Protein AF-A0A5N8WE97-F1 (afdb_monomer_lite)

Structure (mmCIF, N/CA/C/O backbone):
data_AF-A0A5N8WE97-F1
#
_entry.id   AF-A0A5N8WE97-F1
#
loop_
_atom_site.group_PDB
_atom_site.id
_atom_site.type_symbol
_atom_site.label_atom_id
_atom_site.label_alt_id
_atom_site.label_comp_id
_atom_site.label_asym_id
_atom_site.label_entity_id
_atom_site.label_seq_id
_atom_site.pdbx_PDB_ins_code
_atom_site.Cartn_x
_atom_site.Cartn_y
_atom_site.Cartn_z
_atom_site.occupancy
_atom_site.B_iso_or_equiv
_atom_site.auth_seq_id
_atom_site.auth_comp_id
_atom_site.auth_asym_id
_atom_site.auth_atom_id
_atom_site.pdbx_PDB_model_num
ATOM 1 N N . MET A 1 1 ? 16.273 43.487 -12.192 1.00 43.28 1 MET A N 1
ATOM 2 C CA . MET A 1 1 ? 15.282 43.016 -11.204 1.00 43.28 1 MET A CA 1
ATOM 3 C C . MET A 1 1 ? 14.900 41.610 -11.638 1.00 43.28 1 MET A C 1
ATOM 5 O O . MET A 1 1 ? 14.314 41.492 -12.699 1.00 43.28 1 MET A O 1
ATOM 9 N N . LYS A 1 2 ? 15.391 40.561 -10.962 1.00 50.62 2 LYS A N 1
ATOM 10 C CA . LYS A 1 2 ? 15.022 39.171 -11.277 1.00 50.62 2 LYS A CA 1
ATO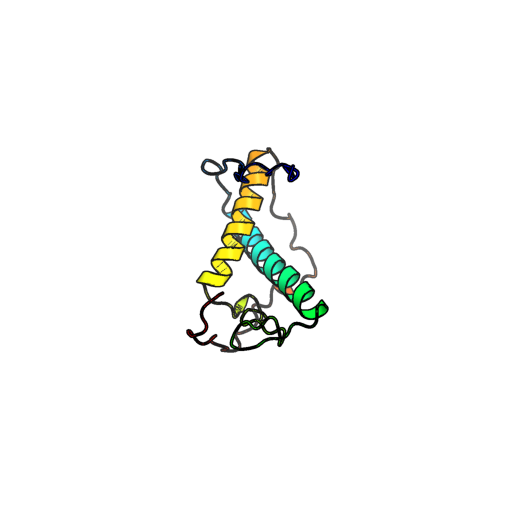M 11 C C . LYS A 1 2 ? 13.914 38.759 -10.321 1.00 50.62 2 LYS A C 1
ATOM 13 O O . LYS A 1 2 ? 14.062 38.911 -9.109 1.00 50.62 2 LYS A O 1
ATOM 18 N N . ASP A 1 3 ? 12.825 38.304 -10.911 1.00 49.41 3 ASP A N 1
ATOM 19 C CA . ASP A 1 3 ? 11.584 37.937 -10.259 1.00 49.41 3 ASP A CA 1
ATOM 20 C C . ASP A 1 3 ? 11.818 36.885 -9.171 1.00 49.41 3 ASP A C 1
ATOM 22 O O . ASP A 1 3 ? 12.366 35.807 -9.409 1.00 49.41 3 ASP A O 1
ATOM 26 N N . ARG A 1 4 ? 11.401 37.214 -7.944 1.00 56.97 4 ARG A N 1
ATOM 27 C CA . ARG A 1 4 ? 11.220 36.251 -6.856 1.00 56.97 4 ARG A CA 1
ATOM 28 C C . ARG A 1 4 ? 9.998 35.397 -7.196 1.00 56.97 4 ARG A C 1
ATOM 30 O O . ARG A 1 4 ? 8.904 35.663 -6.707 1.00 56.97 4 ARG A O 1
ATOM 37 N N . ALA A 1 5 ? 10.174 34.383 -8.039 1.00 58.28 5 ALA A N 1
ATOM 38 C CA . ALA A 1 5 ? 9.235 33.270 -8.075 1.00 58.28 5 ALA A CA 1
ATOM 39 C C . ALA A 1 5 ? 9.244 32.625 -6.679 1.00 58.28 5 ALA A C 1
ATOM 41 O O . ALA A 1 5 ? 10.291 32.195 -6.191 1.00 58.28 5 ALA A O 1
ATOM 42 N N . GLY A 1 6 ? 8.099 32.684 -5.998 1.00 62.56 6 GLY A N 1
ATOM 43 C CA . GLY A 1 6 ? 7.940 32.268 -4.611 1.00 62.56 6 GLY A CA 1
ATOM 44 C C . GLY A 1 6 ? 8.379 30.823 -4.401 1.00 62.56 6 GLY A C 1
ATOM 45 O O . GLY A 1 6 ? 7.823 29.901 -4.994 1.00 62.56 6 GLY A O 1
ATOM 46 N N . GLN A 1 7 ? 9.384 30.636 -3.549 1.00 70.88 7 GLN A N 1
ATOM 47 C CA . GLN A 1 7 ? 9.776 29.322 -3.058 1.00 70.88 7 GLN A CA 1
ATOM 48 C C . GLN A 1 7 ? 8.624 28.779 -2.213 1.0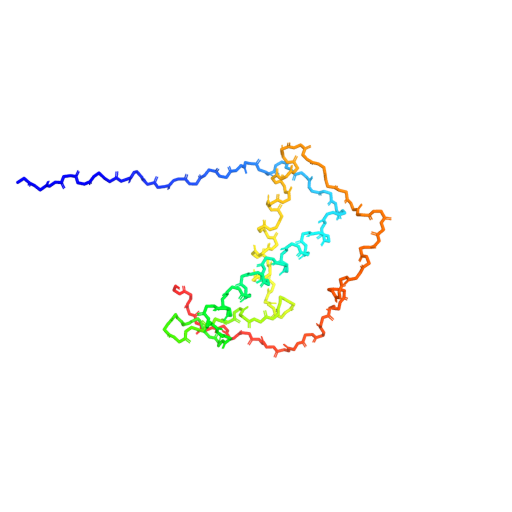0 70.88 7 GLN A C 1
ATOM 50 O O . GLN A 1 7 ? 8.265 29.372 -1.194 1.00 70.88 7 GLN A O 1
ATOM 55 N N . GLN A 1 8 ? 8.018 27.680 -2.664 1.00 76.19 8 GLN A N 1
ATOM 56 C CA . GLN A 1 8 ? 7.096 26.913 -1.834 1.00 76.19 8 GLN A CA 1
ATOM 57 C C . GLN A 1 8 ? 7.853 26.468 -0.572 1.00 76.19 8 GLN A C 1
ATOM 59 O O . GLN A 1 8 ? 9.014 26.060 -0.688 1.00 76.19 8 GLN A O 1
ATOM 64 N N . PRO A 1 9 ? 7.252 26.573 0.625 1.00 84.69 9 PRO A N 1
ATOM 65 C CA . PRO A 1 9 ? 7.896 26.085 1.835 1.00 84.69 9 PRO A CA 1
ATOM 66 C C . PRO A 1 9 ? 8.184 24.577 1.709 1.00 84.69 9 PRO A C 1
ATOM 68 O O . PRO A 1 9 ? 7.439 23.877 1.016 1.00 84.69 9 PRO A O 1
ATOM 71 N N . PRO A 1 10 ? 9.236 24.060 2.373 1.00 90.94 10 PRO A N 1
ATOM 72 C CA . PRO A 1 10 ? 9.533 22.634 2.376 1.00 90.94 10 PRO A CA 1
ATOM 73 C C . PRO A 1 10 ? 8.315 21.819 2.814 1.00 90.94 10 PRO A C 1
ATOM 75 O O . PRO A 1 10 ? 7.680 22.118 3.830 1.00 90.94 10 PRO A O 1
ATOM 78 N N . TRP A 1 11 ? 7.984 20.785 2.045 1.00 93.38 11 TRP A N 1
ATOM 79 C CA . TRP A 1 11 ? 6.913 19.868 2.410 1.00 93.38 11 TRP A CA 1
ATOM 80 C C . TRP A 1 11 ? 7.264 19.146 3.715 1.00 93.38 11 TRP A C 1
ATOM 82 O O . TRP A 1 11 ? 8.386 18.679 3.896 1.00 93.38 11 TRP A O 1
ATOM 92 N N . THR A 1 12 ? 6.301 19.074 4.634 1.00 95.50 12 THR A N 1
ATOM 93 C CA . THR A 1 12 ? 6.443 18.380 5.918 1.00 95.50 12 THR A CA 1
ATOM 94 C C . THR A 1 12 ? 5.311 17.358 6.032 1.00 95.50 12 THR A C 1
ATOM 96 O O . THR A 1 12 ? 4.155 17.785 6.148 1.00 95.50 12 THR A O 1
ATOM 99 N N . PRO A 1 13 ? 5.592 16.042 5.978 1.00 94.25 13 PRO A N 1
ATOM 100 C CA . PRO A 1 13 ? 4.563 15.021 6.134 1.00 94.25 13 PRO A CA 1
ATOM 101 C C . PRO A 1 13 ? 3.914 15.113 7.515 1.00 94.25 13 PRO A C 1
ATOM 103 O O . PRO A 1 13 ? 4.572 15.406 8.512 1.00 94.25 13 PRO A O 1
ATOM 106 N N . ARG A 1 14 ? 2.606 14.861 7.566 1.00 95.19 14 ARG A N 1
ATOM 107 C CA . ARG A 1 14 ? 1.816 14.810 8.803 1.00 95.19 14 ARG A CA 1
ATOM 108 C C . ARG A 1 14 ? 0.890 13.591 8.761 1.00 95.19 14 ARG A C 1
ATOM 110 O O . ARG A 1 14 ? -0.304 13.768 8.514 1.00 95.19 14 ARG A O 1
ATOM 117 N N . PRO A 1 15 ? 1.431 12.367 8.893 1.00 95.31 15 PRO A N 1
ATOM 118 C CA . PRO A 1 15 ? 0.596 11.179 8.997 1.00 95.31 15 PRO A CA 1
ATOM 119 C C . PRO A 1 15 ? -0.276 11.261 10.255 1.00 95.31 15 PRO A C 1
ATOM 121 O O . PRO A 1 15 ? 0.069 11.940 11.225 1.00 95.31 15 PRO A O 1
ATOM 124 N N . VAL A 1 16 ? -1.426 10.594 10.220 1.00 96.31 16 VAL A N 1
ATOM 125 C CA . VAL A 1 16 ? -2.252 10.411 11.416 1.00 96.31 16 VAL A CA 1
ATOM 126 C C . VAL A 1 16 ? -1.530 9.439 12.341 1.00 96.31 16 VAL A C 1
ATOM 128 O O . VAL A 1 16 ? -1.033 8.419 11.877 1.00 96.31 16 VAL A O 1
ATOM 131 N N . ASP A 1 17 ? -1.487 9.762 13.631 1.00 96.31 17 ASP A N 1
ATOM 132 C CA . ASP A 1 17 ? -0.937 8.871 14.647 1.00 96.31 17 ASP A CA 1
ATOM 133 C C . ASP A 1 17 ? -1.875 7.675 14.879 1.00 96.31 17 ASP A C 1
ATOM 135 O O . ASP A 1 17 ? -3.056 7.831 15.228 1.00 96.31 17 ASP A O 1
ATOM 139 N N . THR A 1 18 ? -1.320 6.497 14.629 1.00 97.12 18 THR A N 1
ATOM 140 C CA . THR A 1 18 ? -1.941 5.175 14.687 1.00 97.12 18 THR A CA 1
ATOM 141 C C . THR A 1 18 ? -1.177 4.231 15.624 1.00 97.12 18 THR A C 1
ATOM 143 O O . THR A 1 18 ? -1.504 3.044 15.676 1.00 97.12 18 THR A O 1
ATOM 146 N N . GLU A 1 19 ? -0.172 4.712 16.372 1.00 95.38 19 GLU A N 1
ATOM 147 C CA . GLU A 1 19 ? 0.689 3.867 17.217 1.00 95.38 19 GLU A CA 1
ATOM 148 C C . GLU A 1 19 ? -0.100 3.124 18.308 1.00 95.38 19 GLU A C 1
ATOM 150 O O . GLU A 1 19 ? 0.208 1.976 18.635 1.00 95.38 19 GLU A O 1
ATOM 155 N N . ASP A 1 20 ? -1.151 3.751 18.843 1.00 96.25 20 ASP A N 1
ATOM 156 C CA . ASP A 1 20 ? -2.008 3.197 19.895 1.00 96.25 20 ASP A CA 1
ATOM 157 C C . ASP A 1 20 ? -3.143 2.300 19.366 1.00 96.25 20 ASP A C 1
ATOM 159 O O . ASP A 1 20 ? -3.858 1.659 20.149 1.00 96.25 20 ASP A O 1
ATOM 163 N N . VAL A 1 21 ? -3.307 2.215 18.043 1.00 97.38 21 VAL A N 1
ATOM 164 C CA . VAL A 1 21 ? -4.376 1.444 17.410 1.00 97.38 21 VAL A CA 1
ATOM 165 C C . VAL A 1 21 ? -4.034 -0.040 17.411 1.00 97.38 21 VAL A C 1
ATOM 167 O O . VAL A 1 21 ? -3.108 -0.504 16.744 1.00 97.38 21 VAL A O 1
ATOM 170 N N . LYS A 1 22 ? -4.854 -0.818 18.120 1.00 95.69 22 LYS A N 1
ATOM 171 C CA . LYS A 1 22 ? -4.757 -2.279 18.147 1.00 95.69 22 LYS A CA 1
ATOM 172 C C . LYS A 1 22 ? -5.583 -2.887 17.023 1.00 95.69 22 LYS A C 1
ATOM 174 O O . LYS A 1 22 ? -6.802 -2.725 16.993 1.00 95.69 22 LYS A O 1
ATOM 179 N N . VAL A 1 23 ? -4.918 -3.621 16.137 1.00 95.56 23 VAL A N 1
ATOM 180 C CA . VAL A 1 23 ? -5.572 -4.384 15.072 1.00 95.56 23 VAL A CA 1
ATOM 181 C C . VAL A 1 23 ? -5.970 -5.763 15.617 1.00 95.56 23 VAL A C 1
ATOM 183 O O . VAL A 1 23 ? -5.117 -6.452 16.176 1.00 95.56 23 VAL A O 1
ATOM 186 N N . PRO A 1 24 ? -7.246 -6.174 15.505 1.00 94.62 24 PRO A N 1
ATOM 187 C CA . PRO A 1 24 ? -7.667 -7.534 15.832 1.00 94.62 24 PRO A CA 1
ATOM 188 C C . PRO A 1 24 ? -6.965 -8.580 14.956 1.00 94.62 24 PRO A C 1
ATOM 190 O O . PRO A 1 24 ? -6.818 -8.368 13.755 1.00 94.62 24 PRO A O 1
ATOM 193 N N . GLU A 1 25 ? -6.609 -9.734 15.528 1.00 92.44 25 GLU A N 1
ATOM 194 C CA . GLU A 1 25 ? -5.933 -10.827 14.799 1.00 92.44 25 GLU A CA 1
ATOM 195 C C . GLU A 1 25 ? -6.743 -11.332 13.595 1.00 92.44 25 GLU A C 1
ATOM 197 O O . GLU A 1 25 ? -6.173 -11.694 12.569 1.00 92.44 25 GLU A O 1
ATOM 202 N N . SER A 1 26 ? -8.075 -11.274 13.682 1.00 90.62 26 SER A N 1
ATOM 203 C CA . SER A 1 26 ? -8.995 -11.602 12.585 1.00 90.62 26 SER A CA 1
ATOM 204 C C . SER A 1 26 ? -8.803 -10.733 11.333 1.00 90.62 26 SER A C 1
ATOM 206 O O . SER A 1 26 ? -9.215 -11.098 10.237 1.00 90.62 26 SER A O 1
ATOM 208 N N . LEU A 1 27 ? -8.158 -9.569 11.4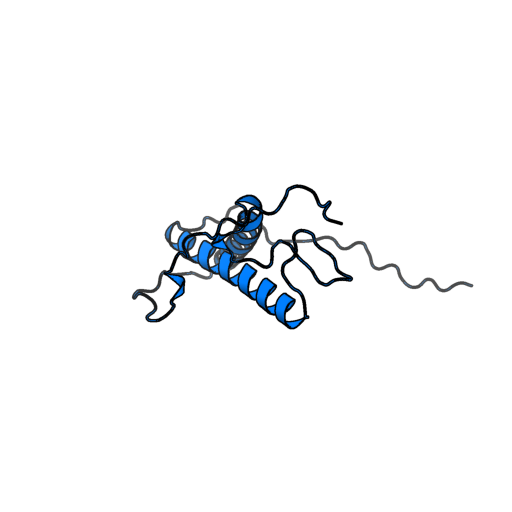50 1.00 94.25 27 LEU A N 1
ATOM 209 C CA . LEU A 1 27 ? -7.882 -8.702 10.304 1.00 94.25 27 LEU A CA 1
ATOM 210 C C . LEU A 1 27 ? -6.515 -8.961 9.661 1.00 94.25 27 LEU A C 1
ATOM 212 O O . LEU A 1 27 ? -6.226 -8.362 8.629 1.00 94.25 27 LEU A O 1
ATOM 216 N N . TYR A 1 28 ? -5.677 -9.848 10.203 1.00 93.25 28 TYR A N 1
ATOM 217 C CA . TYR A 1 28 ? -4.365 -10.127 9.607 1.00 93.25 28 TYR A CA 1
ATOM 218 C C . TYR A 1 28 ? -4.474 -10.797 8.237 1.00 93.25 28 TYR A C 1
ATOM 220 O O . TYR A 1 28 ? -3.747 -10.424 7.322 1.00 93.25 28 TYR A O 1
ATOM 228 N N . ALA A 1 29 ? -5.450 -11.688 8.045 1.00 92.19 29 ALA A N 1
ATOM 229 C CA . ALA A 1 29 ? -5.728 -12.250 6.724 1.00 92.19 29 ALA A CA 1
ATOM 230 C C . ALA A 1 29 ? -6.127 -11.161 5.710 1.00 92.19 29 ALA A C 1
ATOM 232 O O . ALA A 1 29 ? -5.691 -11.187 4.563 1.00 92.19 29 ALA A O 1
ATOM 233 N N . LEU A 1 30 ? -6.909 -10.162 6.141 1.00 94.06 30 LEU A N 1
ATOM 234 C CA . LEU A 1 30 ? -7.262 -9.018 5.299 1.00 94.06 30 LEU A CA 1
ATOM 235 C C . LEU A 1 30 ? -6.032 -8.166 4.951 1.00 94.06 30 LEU A C 1
ATOM 237 O O . LEU A 1 30 ? -5.946 -7.671 3.833 1.00 94.06 30 LEU A O 1
ATOM 241 N N . ILE A 1 31 ? -5.092 -7.990 5.881 1.00 96.38 31 ILE A N 1
ATOM 242 C CA . ILE A 1 31 ? -3.858 -7.230 5.633 1.00 96.38 31 ILE A CA 1
ATOM 243 C C . ILE A 1 31 ? -3.012 -7.892 4.545 1.00 96.38 31 ILE A C 1
ATOM 245 O O . ILE A 1 31 ? -2.567 -7.184 3.646 1.00 96.38 31 ILE A O 1
ATOM 249 N N . GLU A 1 32 ? -2.850 -9.217 4.567 1.00 95.81 32 GLU A N 1
ATOM 250 C CA . GLU A 1 32 ? -2.127 -9.930 3.500 1.00 95.81 32 GLU A CA 1
ATOM 251 C C . GLU A 1 32 ? -2.817 -9.753 2.141 1.00 95.81 32 GLU A C 1
ATOM 253 O O . GLU A 1 32 ? -2.167 -9.400 1.161 1.00 95.81 32 GLU A O 1
ATOM 258 N N . VAL A 1 33 ? -4.147 -9.892 2.091 1.00 95.69 33 VAL A N 1
ATOM 259 C CA . VAL A 1 33 ? -4.922 -9.668 0.857 1.00 95.69 33 VAL A CA 1
ATOM 260 C C . VAL A 1 33 ? -4.764 -8.232 0.349 1.00 95.69 33 VAL A C 1
ATOM 262 O O . VAL A 1 33 ? -4.650 -8.001 -0.854 1.00 95.69 33 VAL A O 1
ATOM 265 N N . LEU A 1 34 ? -4.753 -7.244 1.248 1.00 97.00 34 LEU A N 1
ATOM 266 C CA . LEU A 1 34 ? -4.536 -5.844 0.884 1.00 97.00 34 LEU A CA 1
ATOM 267 C C . LEU A 1 34 ? -3.120 -5.603 0.352 1.00 97.00 34 LEU A C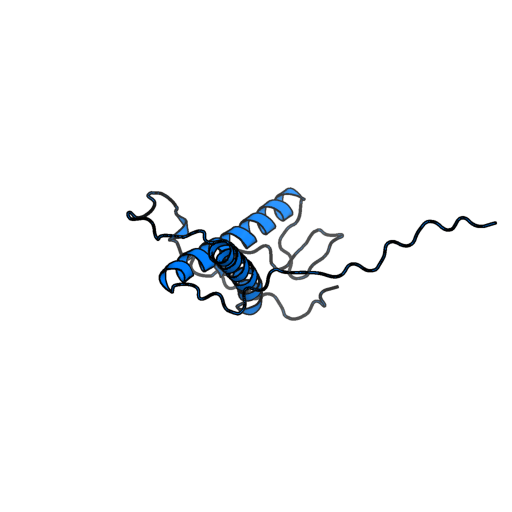 1
ATOM 269 O O . LEU A 1 34 ? -2.979 -4.840 -0.602 1.00 97.00 34 LEU A O 1
ATOM 273 N N . ALA A 1 35 ? -2.108 -6.239 0.944 1.00 97.75 35 ALA A N 1
ATOM 274 C CA . ALA A 1 35 ? -0.717 -6.136 0.520 1.00 97.75 35 ALA A CA 1
ATOM 275 C C . ALA A 1 35 ? -0.515 -6.739 -0.880 1.00 97.75 35 ALA A C 1
ATOM 277 O O . ALA A 1 35 ? -0.036 -6.051 -1.781 1.00 97.75 35 ALA A O 1
ATOM 278 N N . GLU A 1 36 ? -0.986 -7.969 -1.102 1.00 97.94 36 GLU A N 1
ATOM 279 C CA . GLU A 1 36 ? -0.939 -8.624 -2.415 1.00 97.94 36 GLU A CA 1
ATOM 280 C C . GLU A 1 36 ? -1.683 -7.805 -3.478 1.00 97.94 36 GLU A C 1
ATOM 282 O O . GLU A 1 36 ? -1.144 -7.502 -4.543 1.00 97.94 36 GLU A O 1
ATOM 287 N N . ASN A 1 37 ? -2.896 -7.338 -3.167 1.00 97.69 37 ASN A N 1
ATOM 288 C CA . ASN A 1 37 ? -3.660 -6.508 -4.093 1.00 97.69 37 ASN A CA 1
ATOM 289 C C . ASN A 1 37 ? -2.989 -5.145 -4.362 1.00 97.69 37 ASN A C 1
ATOM 291 O O . ASN A 1 37 ? -3.124 -4.600 -5.462 1.00 97.69 37 ASN A O 1
ATOM 295 N N . ALA A 1 38 ? -2.289 -4.550 -3.392 1.00 97.25 38 ALA A N 1
ATOM 296 C CA . ALA A 1 38 ? -1.534 -3.317 -3.615 1.00 97.25 38 ALA A CA 1
ATOM 297 C C . ALA A 1 38 ? -0.412 -3.542 -4.640 1.00 97.25 38 ALA A C 1
ATOM 299 O O . ALA A 1 38 ? -0.321 -2.784 -5.617 1.00 97.25 38 ALA A O 1
ATOM 300 N N . HIS A 1 39 ? 0.351 -4.624 -4.473 1.00 98.25 39 HIS A N 1
ATOM 301 C CA . HIS A 1 39 ? 1.388 -5.043 -5.413 1.00 98.25 39 HIS A CA 1
ATOM 302 C C . HIS A 1 39 ? 0.823 -5.317 -6.806 1.00 98.25 39 HIS A C 1
ATOM 304 O O . HIS A 1 39 ? 1.289 -4.741 -7.790 1.00 98.25 39 HIS A O 1
ATOM 310 N N . ASP A 1 40 ? -0.249 -6.101 -6.908 1.00 98.25 40 ASP A N 1
ATOM 311 C CA . ASP A 1 40 ? -0.881 -6.430 -8.188 1.00 98.25 40 ASP A CA 1
ATOM 312 C C . ASP A 1 40 ? -1.396 -5.188 -8.919 1.00 98.25 40 ASP A C 1
ATOM 314 O O . ASP A 1 40 ? -1.267 -5.062 -10.141 1.00 98.25 40 ASP A O 1
ATOM 318 N N . ASN A 1 41 ? -1.950 -4.217 -8.190 1.00 98.19 41 ASN A N 1
ATOM 319 C CA . ASN A 1 41 ? -2.389 -2.957 -8.780 1.00 98.19 41 ASN A CA 1
ATOM 320 C C . ASN A 1 41 ? -1.217 -2.122 -9.304 1.00 98.19 41 ASN A C 1
ATOM 322 O O . ASN A 1 41 ? -1.316 -1.554 -10.401 1.00 98.19 41 ASN A O 1
ATOM 326 N N . TRP A 1 42 ? -0.113 -2.064 -8.557 1.00 97.88 42 TRP A N 1
ATOM 327 C CA . TRP A 1 42 ? 1.126 -1.436 -9.008 1.00 97.88 42 TRP A CA 1
ATOM 328 C C . TRP A 1 42 ? 1.683 -2.142 -10.252 1.00 97.88 42 TRP A C 1
ATOM 330 O O . TRP A 1 42 ? 1.928 -1.486 -11.272 1.00 97.88 42 TRP A O 1
ATOM 340 N N . ALA A 1 43 ? 1.801 -3.469 -10.213 1.00 98.25 43 ALA A N 1
ATOM 341 C CA . ALA A 1 43 ? 2.349 -4.283 -11.288 1.00 98.25 43 ALA A CA 1
ATOM 342 C C . ALA A 1 43 ? 1.499 -4.157 -12.555 1.00 98.25 43 ALA A C 1
ATOM 344 O O . ALA A 1 43 ? 2.019 -3.838 -13.625 1.00 98.25 43 ALA A O 1
ATOM 345 N N . ARG A 1 44 ? 0.171 -4.281 -12.435 1.00 98.38 44 ARG A N 1
ATOM 346 C CA . ARG A 1 44 ? -0.785 -4.081 -13.535 1.00 98.38 44 ARG A CA 1
ATOM 347 C C . ARG A 1 44 ? -0.615 -2.717 -14.194 1.00 98.38 44 ARG A C 1
ATOM 349 O O . ARG A 1 44 ? -0.583 -2.629 -15.424 1.00 98.38 44 ARG A O 1
ATOM 356 N N . ARG A 1 45 ? -0.492 -1.648 -13.400 1.00 98.50 45 ARG A N 1
ATOM 357 C CA . ARG A 1 45 ? -0.269 -0.298 -13.930 1.00 98.50 45 ARG A CA 1
ATOM 358 C C . ARG A 1 45 ? 1.054 -0.220 -14.686 1.00 98.50 45 ARG A C 1
ATOM 360 O O . ARG A 1 45 ? 1.068 0.252 -15.821 1.00 98.50 45 ARG A O 1
ATOM 367 N N . ARG A 1 46 ? 2.145 -0.716 -14.105 1.00 98.44 46 ARG A N 1
ATOM 368 C CA . ARG A 1 46 ? 3.465 -0.721 -14.749 1.00 98.44 46 ARG A CA 1
ATOM 369 C C . ARG A 1 46 ? 3.465 -1.511 -16.054 1.00 98.44 46 ARG A C 1
ATOM 371 O O . ARG A 1 46 ? 3.916 -0.990 -17.071 1.00 98.44 46 ARG A O 1
ATOM 378 N N . LEU A 1 47 ? 2.877 -2.702 -16.074 1.00 98.25 47 LEU A N 1
ATOM 379 C CA . LEU A 1 47 ? 2.722 -3.495 -17.295 1.00 98.25 47 LEU A CA 1
ATOM 380 C C . LEU A 1 47 ? 1.944 -2.718 -18.372 1.00 98.25 47 LEU A C 1
ATOM 382 O O . LEU A 1 47 ? 2.368 -2.674 -19.525 1.00 98.25 47 LEU A O 1
ATOM 386 N N . SER A 1 48 ? 0.863 -2.021 -17.999 1.00 98.25 48 SER A N 1
ATOM 387 C CA . SER A 1 48 ? 0.093 -1.185 -18.939 1.00 98.25 48 SER A CA 1
ATOM 388 C C . SER A 1 48 ? 0.876 0.018 -19.486 1.00 98.25 48 SER A C 1
ATOM 390 O O . SER A 1 48 ? 0.649 0.456 -20.612 1.00 98.25 48 SER A O 1
ATOM 392 N N . GLU A 1 49 ? 1.844 0.525 -18.720 1.00 98.31 49 GLU A N 1
ATOM 393 C CA . GLU A 1 49 ? 2.766 1.596 -19.117 1.00 98.31 49 GLU A CA 1
ATOM 394 C C . GLU A 1 49 ? 3.929 1.076 -20.000 1.00 98.31 49 GLU A C 1
ATOM 396 O O . GLU A 1 49 ? 4.801 1.852 -20.413 1.00 98.31 49 GLU A O 1
ATOM 401 N N . GLY A 1 50 ? 3.943 -0.225 -20.319 1.00 98.31 50 GLY A N 1
ATOM 402 C CA . GLY A 1 50 ? 4.952 -0.890 -21.145 1.00 98.31 50 GLY A CA 1
ATOM 403 C C . GLY A 1 50 ? 6.186 -1.350 -20.373 1.00 98.31 50 GLY A C 1
ATOM 404 O O . GLY A 1 50 ? 7.219 -1.604 -20.992 1.00 98.31 50 GLY A O 1
ATOM 405 N N . TRP A 1 51 ? 6.105 -1.423 -19.042 1.00 98.69 51 TRP A N 1
ATOM 406 C CA . TRP A 1 51 ? 7.162 -2.030 -18.242 1.00 98.69 51 TRP A CA 1
ATOM 407 C C . TRP A 1 51 ? 7.124 -3.549 -18.339 1.00 98.69 51 TRP A C 1
ATOM 409 O O . TRP A 1 51 ? 6.074 -4.145 -18.573 1.00 98.69 51 TRP A O 1
ATOM 419 N N . ARG A 1 52 ? 8.277 -4.181 -18.136 1.00 98.50 52 ARG A N 1
ATOM 420 C CA . ARG A 1 52 ? 8.425 -5.637 -18.081 1.00 98.50 52 ARG A CA 1
ATOM 421 C C . ARG A 1 52 ? 9.350 -6.047 -16.943 1.00 98.50 52 ARG A C 1
ATOM 423 O O . ARG A 1 52 ? 10.120 -5.234 -16.434 1.00 98.50 52 ARG A O 1
ATOM 430 N N . TYR A 1 53 ? 9.317 -7.322 -16.583 1.00 98.25 53 TYR A N 1
ATOM 431 C CA . TYR A 1 53 ? 10.335 -7.886 -15.707 1.00 98.25 53 TYR A CA 1
ATOM 432 C C . TYR A 1 53 ? 11.745 -7.685 -16.289 1.00 98.25 53 TYR A C 1
ATOM 434 O O . TYR A 1 53 ? 11.975 -7.855 -17.490 1.00 98.25 53 TYR A O 1
ATOM 442 N N . GLY A 1 54 ? 12.693 -7.357 -15.418 1.00 97.31 54 GLY A N 1
ATOM 443 C CA . GLY A 1 54 ? 14.122 -7.449 -15.689 1.00 97.31 54 GLY A CA 1
ATOM 444 C C . GLY A 1 54 ? 14.902 -7.481 -14.377 1.00 97.31 54 GLY A C 1
ATOM 445 O O . GLY A 1 54 ? 14.402 -6.984 -13.374 1.00 97.31 54 GLY A O 1
ATOM 446 N N . PRO A 1 55 ? 16.122 -8.041 -14.363 1.00 95.56 55 PRO A N 1
ATOM 447 C CA . PRO A 1 55 ? 16.880 -8.280 -13.129 1.00 95.56 55 PRO A CA 1
ATOM 448 C C . PRO A 1 55 ? 17.261 -6.995 -12.381 1.00 95.56 55 PRO A C 1
ATOM 450 O O . PRO A 1 55 ? 17.553 -7.043 -11.193 1.00 95.56 55 PRO A O 1
ATOM 453 N N . CYS A 1 56 ? 17.242 -5.855 -13.073 1.00 95.81 56 CYS A N 1
ATOM 454 C CA . CYS A 1 56 ? 17.490 -4.532 -12.525 1.00 95.81 56 CYS A CA 1
ATOM 455 C C . CYS A 1 56 ? 16.419 -3.552 -13.000 1.00 95.81 56 CYS A C 1
ATOM 457 O O . CYS A 1 56 ? 15.838 -3.712 -14.086 1.00 95.81 56 CYS A O 1
ATOM 459 N N . ARG A 1 57 ? 16.194 -2.501 -12.207 1.00 96.62 57 ARG A N 1
ATOM 460 C CA . ARG A 1 57 ? 15.366 -1.382 -12.642 1.00 96.62 57 ARG A CA 1
ATOM 461 C C . ARG A 1 57 ? 16.079 -0.620 -13.758 1.00 96.62 57 ARG A C 1
ATOM 463 O O . ARG A 1 57 ? 17.260 -0.311 -13.653 1.00 96.62 57 ARG A O 1
ATOM 470 N N . SER A 1 58 ? 15.350 -0.310 -14.822 1.00 97.69 58 SER A N 1
ATOM 471 C CA . SER A 1 58 ? 15.799 0.597 -15.873 1.00 97.69 58 SER A CA 1
ATOM 472 C C . SER A 1 58 ? 14.605 1.363 -16.410 1.00 97.69 58 SER A C 1
ATOM 474 O O . SER A 1 58 ? 13.696 0.775 -16.989 1.00 97.69 58 SER A O 1
ATOM 476 N N . ASP A 1 59 ? 14.608 2.680 -16.246 1.00 97.12 59 ASP A N 1
ATOM 477 C CA . ASP A 1 59 ? 13.520 3.528 -16.732 1.00 97.12 59 ASP A CA 1
ATOM 478 C C . ASP A 1 59 ? 13.574 3.683 -18.264 1.00 97.12 59 ASP A C 1
ATOM 480 O O . ASP A 1 59 ? 12.530 3.757 -18.914 1.00 97.12 59 ASP A O 1
ATOM 484 N N . SER A 1 60 ? 14.776 3.662 -18.861 1.00 97.69 60 SER A N 1
ATOM 485 C CA . SER A 1 60 ? 14.962 3.725 -20.319 1.00 97.69 60 SER A CA 1
ATOM 486 C C . SER A 1 60 ? 14.471 2.458 -21.013 1.00 97.69 60 SER A C 1
ATOM 488 O O . SER A 1 60 ? 13.757 2.537 -22.010 1.00 97.69 60 SER A O 1
ATOM 490 N N . GLU A 1 61 ? 14.812 1.292 -20.459 1.00 97.75 61 GLU A N 1
ATOM 491 C CA . GLU A 1 61 ? 14.371 -0.005 -20.975 1.00 97.75 61 GLU A CA 1
ATOM 492 C C . GLU A 1 61 ? 12.991 -0.404 -20.445 1.00 97.75 61 GLU A C 1
ATOM 494 O O . GLU A 1 61 ? 12.434 -1.400 -20.901 1.00 97.75 61 GLU A O 1
ATOM 499 N N . LYS A 1 62 ? 12.434 0.355 -19.493 1.00 98.31 62 LYS A N 1
ATOM 500 C CA . LYS A 1 62 ? 11.218 0.036 -18.735 1.00 98.31 62 LYS A CA 1
ATOM 501 C C . LYS A 1 62 ? 11.253 -1.371 -18.131 1.00 98.31 62 LYS A C 1
ATOM 503 O O . LYS A 1 62 ? 10.348 -2.179 -18.343 1.00 98.31 62 LYS A O 1
ATOM 508 N N . THR A 1 63 ? 12.301 -1.683 -17.377 1.00 98.56 63 THR A N 1
ATOM 509 C CA . THR A 1 63 ? 12.408 -2.940 -16.624 1.00 98.56 63 THR A CA 1
ATOM 510 C C . THR A 1 63 ? 12.329 -2.704 -15.124 1.00 98.56 63 THR A C 1
ATOM 512 O O . THR A 1 63 ? 12.782 -1.670 -14.639 1.00 98.56 63 THR A O 1
ATOM 515 N N . HIS A 1 64 ? 11.763 -3.652 -14.375 1.00 98.19 64 HIS A N 1
ATOM 516 C CA . HIS A 1 64 ? 11.747 -3.614 -12.910 1.00 98.19 64 HIS A CA 1
ATOM 517 C C . HIS A 1 64 ? 11.822 -5.036 -12.324 1.00 98.19 64 HIS A C 1
ATOM 519 O O . HIS A 1 64 ? 11.099 -5.907 -12.819 1.00 98.19 64 HIS A O 1
ATOM 525 N N . PRO A 1 65 ? 12.636 -5.286 -11.277 1.00 97.88 65 PRO A N 1
ATOM 526 C CA . PRO A 1 65 ? 12.801 -6.627 -10.705 1.00 97.88 65 PRO A CA 1
ATOM 527 C C . PRO A 1 65 ? 11.537 -7.133 -10.013 1.00 97.88 65 PRO A C 1
ATOM 529 O O . PRO A 1 65 ? 11.233 -8.315 -10.095 1.00 97.88 65 PRO A O 1
ATOM 532 N N . LEU A 1 66 ? 10.755 -6.225 -9.424 1.00 98.12 66 LEU A N 1
ATOM 533 C CA . LEU A 1 66 ? 9.535 -6.581 -8.688 1.00 98.12 66 LEU A CA 1
ATOM 534 C C . LEU A 1 66 ? 8.329 -6.912 -9.578 1.00 98.12 66 LEU A C 1
ATOM 536 O O . LEU A 1 66 ? 7.258 -7.186 -9.060 1.00 98.12 66 LEU A O 1
ATOM 540 N N . LEU A 1 67 ? 8.447 -6.879 -10.911 1.00 98.31 67 LEU A N 1
ATOM 541 C CA . LEU A 1 67 ? 7.349 -7.284 -11.805 1.00 98.31 67 LEU A CA 1
ATOM 542 C C . LEU A 1 67 ? 7.237 -8.814 -11.896 1.00 98.31 67 LEU A C 1
ATOM 544 O O . LEU A 1 67 ? 7.365 -9.399 -12.970 1.00 98.31 67 LEU A O 1
ATOM 548 N N . ILE A 1 68 ? 7.006 -9.430 -10.742 1.00 98.06 68 ILE A N 1
ATOM 549 C CA . ILE A 1 68 ? 6.820 -10.860 -10.487 1.00 98.06 68 ILE A CA 1
ATOM 550 C C . ILE A 1 68 ? 5.612 -11.047 -9.548 1.00 98.06 68 ILE A C 1
ATOM 552 O O . ILE A 1 68 ? 5.155 -10.059 -8.963 1.00 98.06 68 ILE A O 1
ATOM 556 N N . PRO A 1 69 ? 5.062 -12.267 -9.408 1.00 98.12 69 PRO A N 1
ATOM 557 C CA . PRO A 1 69 ? 3.990 -12.536 -8.449 1.00 98.12 69 PRO A CA 1
ATOM 558 C C . PRO A 1 69 ? 4.373 -12.131 -7.019 1.00 98.12 69 PRO A C 1
ATOM 560 O O . PRO A 1 69 ? 5.522 -12.311 -6.618 1.00 98.12 69 PRO A O 1
ATOM 563 N N . TYR A 1 70 ? 3.408 -11.638 -6.234 1.00 96.56 70 TYR A N 1
ATOM 564 C CA . TYR A 1 70 ? 3.636 -11.214 -4.843 1.00 96.56 70 TYR A CA 1
ATOM 565 C C . TYR A 1 70 ? 4.293 -12.316 -3.994 1.00 96.56 70 TYR A C 1
ATOM 567 O O . TYR A 1 70 ? 5.247 -12.067 -3.257 1.00 96.56 70 TYR A O 1
ATOM 575 N N . ALA A 1 71 ? 3.844 -13.563 -4.169 1.00 96.69 71 ALA A N 1
ATOM 576 C CA . ALA A 1 71 ? 4.382 -14.733 -3.475 1.00 96.69 71 ALA A CA 1
ATOM 577 C C . ALA A 1 71 ? 5.868 -15.024 -3.775 1.00 96.69 71 ALA A C 1
ATOM 579 O O . ALA A 1 71 ? 6.518 -15.699 -2.977 1.00 96.69 71 ALA A O 1
ATOM 580 N N . ASP A 1 72 ? 6.403 -14.518 -4.892 1.00 97.25 72 ASP A N 1
ATOM 581 C CA . ASP A 1 72 ? 7.800 -14.709 -5.302 1.00 97.25 72 ASP A CA 1
ATOM 582 C C . ASP A 1 72 ? 8.716 -13.539 -4.874 1.00 97.25 72 ASP A C 1
ATOM 584 O O . ASP A 1 72 ? 9.932 -13.610 -5.061 1.00 97.25 72 ASP A O 1
ATOM 588 N N . LEU A 1 73 ? 8.158 -12.468 -4.294 1.00 95.94 73 LEU A N 1
ATOM 589 C CA . LEU A 1 73 ? 8.931 -11.368 -3.709 1.00 95.94 73 LEU A CA 1
ATOM 590 C C . LEU A 1 73 ? 9.730 -11.827 -2.481 1.00 95.94 73 LEU A C 1
ATOM 592 O O . LEU A 1 73 ? 9.388 -12.799 -1.802 1.00 95.94 73 LEU A O 1
ATOM 596 N N . SER A 1 74 ? 10.781 -11.081 -2.145 1.00 96.62 74 SER A N 1
ATOM 597 C CA . SER A 1 74 ? 11.468 -11.266 -0.870 1.00 96.62 74 SER A CA 1
ATOM 598 C C . SER A 1 74 ? 10.585 -10.847 0.310 1.00 96.62 74 SER A C 1
ATOM 600 O O . SER A 1 74 ? 9.659 -10.045 0.177 1.00 96.62 74 SER A O 1
ATOM 602 N N . HIS A 1 75 ? 10.911 -11.346 1.505 1.00 95.38 75 HIS A N 1
ATOM 603 C CA . HIS A 1 75 ? 10.209 -10.949 2.726 1.00 95.38 75 HIS A CA 1
ATOM 604 C C . HIS A 1 75 ? 10.273 -9.433 2.962 1.00 95.38 75 HIS A C 1
ATOM 606 O O . HIS A 1 75 ? 9.306 -8.854 3.438 1.00 95.38 75 HIS A O 1
ATOM 612 N N . GLU A 1 76 ? 11.398 -8.789 2.645 1.00 95.31 76 GLU A N 1
ATOM 613 C CA . GLU A 1 76 ? 11.571 -7.342 2.812 1.00 95.31 76 GLU A CA 1
ATOM 614 C C . GLU A 1 76 ? 10.654 -6.545 1.875 1.00 95.31 76 GLU A C 1
ATOM 616 O O . GLU A 1 76 ? 10.014 -5.588 2.304 1.00 95.31 76 GLU A O 1
ATOM 621 N N . GLU A 1 77 ? 10.534 -6.970 0.617 1.00 94.56 77 GLU A N 1
ATOM 622 C CA . GLU A 1 77 ? 9.651 -6.326 -0.361 1.00 94.56 77 GLU A CA 1
ATOM 623 C C . GLU A 1 77 ? 8.177 -6.517 0.012 1.00 94.56 77 GLU A C 1
ATOM 625 O O . GLU A 1 77 ? 7.422 -5.548 0.027 1.00 94.56 77 GLU A O 1
ATOM 630 N N . GLN A 1 78 ? 7.785 -7.732 0.412 1.00 96.81 78 GLN A N 1
ATOM 631 C CA . GLN A 1 78 ? 6.428 -7.993 0.903 1.00 96.81 78 GLN A CA 1
ATOM 632 C C . GLN A 1 78 ? 6.105 -7.183 2.164 1.00 96.81 78 GLN A C 1
ATOM 634 O O . GLN A 1 78 ? 4.972 -6.733 2.331 1.00 96.81 78 GLN A O 1
ATOM 639 N N . GLU A 1 79 ? 7.086 -6.988 3.052 1.00 97.31 79 GLU A N 1
ATOM 640 C CA . GLU A 1 79 ? 6.909 -6.229 4.291 1.00 97.31 79 GLU A CA 1
ATOM 641 C C . GLU A 1 79 ? 6.562 -4.763 4.018 1.00 97.31 79 GLU A C 1
ATOM 643 O O . GLU A 1 79 ? 5.738 -4.191 4.729 1.00 97.31 79 GLU A O 1
ATOM 648 N N . ALA A 1 80 ? 7.112 -4.154 2.963 1.00 94.12 80 ALA A N 1
ATOM 649 C CA . ALA A 1 80 ? 6.751 -2.789 2.589 1.00 94.12 80 ALA A CA 1
ATOM 650 C C . ALA A 1 80 ? 5.249 -2.662 2.257 1.00 94.12 80 ALA A C 1
ATOM 652 O O . ALA A 1 80 ? 4.583 -1.736 2.736 1.00 94.12 80 ALA A O 1
ATOM 653 N N . ASP A 1 81 ? 4.697 -3.618 1.503 1.00 96.38 81 ASP A N 1
ATOM 654 C CA . ASP A 1 81 ? 3.264 -3.667 1.194 1.00 96.38 81 ASP A CA 1
ATOM 655 C C . ASP A 1 81 ? 2.417 -3.991 2.435 1.00 96.38 81 ASP A C 1
ATOM 657 O O . ASP A 1 81 ? 1.368 -3.374 2.647 1.00 96.38 81 ASP A O 1
ATOM 661 N N . ARG A 1 82 ? 2.883 -4.899 3.307 1.00 98.12 82 ARG A N 1
ATOM 662 C CA . ARG A 1 82 ? 2.215 -5.216 4.584 1.00 98.12 82 ARG A CA 1
ATOM 663 C C . ARG A 1 82 ? 2.140 -4.011 5.505 1.00 98.12 82 ARG A C 1
ATOM 665 O O . ARG A 1 82 ? 1.086 -3.765 6.084 1.00 98.12 82 ARG A O 1
ATOM 672 N N . VAL A 1 83 ? 3.218 -3.236 5.626 1.00 9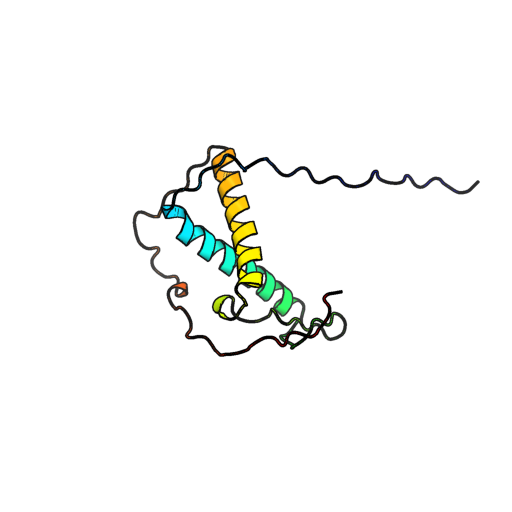7.06 83 VAL A N 1
ATOM 673 C CA . VAL A 1 83 ? 3.244 -2.009 6.433 1.00 97.06 83 VAL A CA 1
ATOM 674 C C . VAL A 1 83 ? 2.246 -0.994 5.882 1.00 97.06 83 VAL A C 1
ATOM 676 O O . VAL A 1 83 ? 1.459 -0.433 6.645 1.00 97.06 83 VAL A O 1
ATOM 679 N N . LEU A 1 84 ? 2.207 -0.797 4.560 1.00 96.44 84 LEU A N 1
ATOM 680 C CA . LEU A 1 84 ? 1.222 0.080 3.924 1.00 96.44 84 LEU A CA 1
ATOM 681 C C . LEU A 1 84 ? -0.221 -0.375 4.210 1.00 96.44 84 LEU A C 1
ATOM 683 O O . LEU A 1 84 ? -1.078 0.441 4.573 1.00 96.44 84 LEU A O 1
ATOM 687 N N . ALA A 1 85 ? -0.495 -1.672 4.069 1.00 98.00 85 ALA A N 1
ATOM 688 C CA . ALA A 1 85 ? -1.801 -2.261 4.347 1.00 98.00 85 ALA A CA 1
ATOM 689 C C . ALA A 1 85 ? -2.187 -2.135 5.831 1.00 98.00 85 ALA A C 1
ATOM 691 O O . ALA A 1 85 ? -3.304 -1.719 6.150 1.00 98.00 85 ALA A O 1
ATOM 692 N N . LEU A 1 86 ? -1.255 -2.419 6.743 1.00 97.75 86 LEU A N 1
ATOM 693 C CA . LEU A 1 86 ? -1.443 -2.320 8.187 1.00 97.75 86 LEU A CA 1
ATOM 694 C C . LEU A 1 86 ? -1.784 -0.889 8.610 1.00 97.75 86 LEU A C 1
ATOM 696 O O . LEU A 1 86 ? -2.763 -0.684 9.329 1.00 97.75 86 LEU A O 1
ATOM 700 N N . GLU A 1 87 ? -1.021 0.103 8.151 1.00 97.69 87 GLU A N 1
ATOM 701 C CA . GLU A 1 87 ? -1.279 1.508 8.481 1.00 97.69 87 GLU A CA 1
ATOM 702 C C . GLU A 1 87 ? -2.618 1.991 7.917 1.00 97.69 87 GLU A C 1
ATOM 704 O O . GLU A 1 87 ? -3.347 2.733 8.578 1.00 97.69 87 GLU A O 1
ATOM 709 N N . THR A 1 88 ? -3.013 1.488 6.746 1.00 97.44 88 THR A N 1
ATOM 710 C CA . THR A 1 88 ? -4.343 1.748 6.180 1.00 97.44 88 THR A CA 1
ATOM 711 C C . THR A 1 88 ? -5.455 1.188 7.073 1.00 97.44 88 THR A C 1
ATOM 713 O O . THR A 1 88 ? -6.423 1.891 7.371 1.00 97.44 88 THR A O 1
ATOM 716 N N . VAL A 1 89 ? -5.320 -0.052 7.555 1.00 97.88 89 VAL A N 1
ATOM 717 C CA . VAL A 1 89 ? -6.297 -0.669 8.470 1.00 97.88 89 VAL A CA 1
ATOM 718 C C . VAL A 1 89 ? -6.347 0.073 9.804 1.00 97.88 89 VAL A C 1
ATOM 720 O O . VAL A 1 89 ? -7.435 0.395 10.286 1.00 97.88 89 VAL A O 1
ATOM 723 N N . LYS A 1 90 ? -5.194 0.411 10.391 1.00 97.94 90 LYS A N 1
ATOM 724 C CA . LYS A 1 90 ? -5.144 1.186 11.636 1.00 97.94 90 LYS A CA 1
ATOM 725 C C . LYS A 1 90 ? -5.819 2.543 11.486 1.00 97.94 90 LYS A C 1
ATOM 727 O O . LYS A 1 90 ? -6.565 2.950 12.375 1.00 97.94 90 LYS A O 1
ATOM 732 N N . LEU A 1 91 ? -5.616 3.224 10.360 1.00 98.00 91 LEU A N 1
ATOM 733 C CA . LEU A 1 91 ? -6.275 4.493 10.078 1.00 98.00 91 LEU A CA 1
ATOM 734 C C . LEU A 1 91 ? -7.802 4.342 10.090 1.00 98.00 91 LEU A C 1
ATOM 736 O O . LEU A 1 91 ? -8.491 5.107 10.759 1.00 98.00 91 LEU A O 1
ATOM 740 N N . ILE A 1 92 ? -8.334 3.326 9.407 1.00 97.81 92 ILE A N 1
ATOM 741 C CA . ILE A 1 92 ? -9.775 3.030 9.378 1.00 97.81 92 ILE A CA 1
ATOM 742 C C . ILE A 1 92 ? -10.320 2.861 10.807 1.00 97.81 92 ILE A C 1
ATOM 744 O O . ILE A 1 92 ? -11.306 3.506 11.174 1.00 97.81 92 ILE A O 1
ATOM 748 N N . LEU A 1 93 ? -9.639 2.066 11.638 1.00 97.38 93 LEU A N 1
ATOM 749 C CA . LEU A 1 93 ? -10.023 1.843 13.036 1.00 97.38 93 LEU A CA 1
ATOM 750 C C . LEU A 1 93 ? -9.915 3.123 13.884 1.00 97.38 93 LEU A C 1
ATOM 752 O O . LEU A 1 93 ? -10.802 3.404 14.690 1.00 97.38 93 LEU A O 1
ATOM 756 N N . ARG A 1 94 ? -8.875 3.943 13.674 1.00 97.38 94 ARG A N 1
ATOM 757 C CA . ARG A 1 94 ? -8.664 5.225 14.372 1.00 97.38 94 ARG A CA 1
ATOM 758 C C . ARG A 1 94 ? -9.839 6.183 14.191 1.00 97.38 94 ARG A C 1
ATOM 760 O O . ARG A 1 94 ? -10.189 6.902 15.126 1.00 97.38 94 ARG A O 1
ATOM 767 N N . TYR A 1 95 ? -10.450 6.175 13.009 1.00 97.75 95 TYR A N 1
ATOM 768 C CA . TYR A 1 95 ? -11.621 6.991 12.681 1.00 97.75 95 TYR A CA 1
ATOM 769 C C . TYR A 1 95 ? -12.959 6.375 13.127 1.00 97.75 95 TYR A C 1
ATOM 771 O O . TYR A 1 95 ? -14.012 6.943 12.842 1.00 97.75 95 TYR A O 1
ATOM 779 N N . GLY A 1 96 ? -12.939 5.255 13.856 1.00 96.62 96 GLY A N 1
ATOM 780 C CA . GLY A 1 96 ? -14.128 4.645 14.456 1.00 96.62 96 GLY A CA 1
ATOM 781 C C . GLY A 1 96 ? -14.914 3.723 13.523 1.00 96.62 96 GLY A C 1
ATOM 782 O O . GLY A 1 96 ? -16.012 3.293 13.880 1.00 96.62 96 GLY A O 1
ATOM 783 N N . TYR A 1 97 ? -14.376 3.394 12.346 1.00 97.62 97 TYR A N 1
ATOM 784 C CA . TYR A 1 97 ? -14.951 2.348 11.507 1.00 97.62 97 TYR A CA 1
ATOM 785 C C . TYR A 1 97 ? -14.646 0.977 12.099 1.00 97.62 97 TYR A C 1
ATOM 787 O O . TYR A 1 97 ? -13.608 0.760 12.721 1.00 97.62 97 TYR A O 1
ATOM 795 N N . THR A 1 98 ? -15.556 0.033 11.880 1.00 93.06 98 THR A N 1
ATOM 796 C CA . THR A 1 98 ? -15.370 -1.359 12.291 1.00 93.06 98 THR A CA 1
ATOM 797 C C . THR A 1 98 ? -15.295 -2.241 11.056 1.00 93.06 98 THR A C 1
ATOM 799 O O . THR A 1 98 ? -16.103 -2.103 10.139 1.00 93.06 98 THR A O 1
ATOM 802 N N . LEU A 1 99 ? -14.316 -3.142 11.043 1.00 92.50 99 LEU A N 1
ATOM 803 C CA . LEU A 1 99 ? -14.165 -4.177 10.031 1.00 92.50 99 LEU A CA 1
ATOM 804 C C . LEU A 1 99 ? -14.536 -5.516 10.664 1.00 92.50 9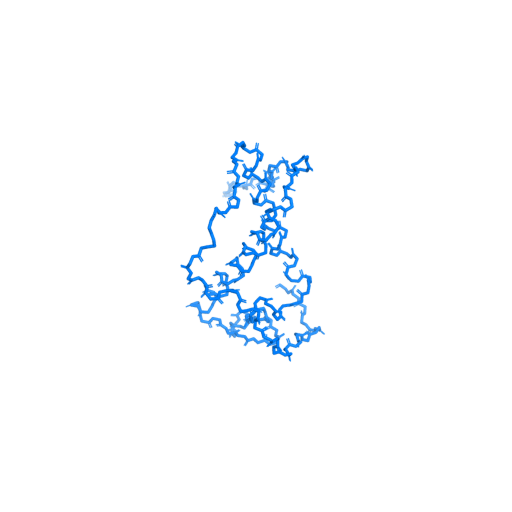9 LEU A C 1
ATOM 806 O O . LEU A 1 99 ? -14.086 -5.836 11.764 1.00 92.50 99 LEU A O 1
ATOM 810 N N . HIS A 1 100 ? -15.368 -6.282 9.969 1.00 87.88 100 HIS A N 1
ATOM 811 C CA . HIS A 1 100 ? -15.789 -7.609 10.392 1.00 87.88 100 HIS A CA 1
ATOM 812 C C . HIS A 1 100 ? -15.399 -8.611 9.316 1.00 87.88 100 HIS A C 1
ATOM 814 O O . HIS A 1 100 ? -15.602 -8.344 8.130 1.00 87.88 100 HIS A O 1
ATOM 820 N N . GLU A 1 101 ? -14.875 -9.763 9.734 1.00 82.31 101 GLU A N 1
ATOM 821 C CA . GLU A 1 101 ? -14.749 -10.903 8.833 1.00 82.31 101 GLU A CA 1
ATOM 822 C C . GLU A 1 101 ? -16.125 -11.233 8.236 1.00 82.31 101 GLU A C 1
ATOM 824 O O . GLU A 1 101 ? -17.151 -11.139 8.927 1.00 82.31 101 GLU A O 1
ATOM 829 N N . PRO A 1 102 ? -16.182 -11.593 6.948 1.00 79.56 102 PRO A N 1
ATOM 830 C CA . PRO A 1 102 ? -17.442 -11.931 6.323 1.00 79.56 102 PRO A CA 1
ATOM 831 C C . PRO A 1 102 ? -18.018 -13.201 6.966 1.00 79.56 102 PRO A C 1
ATOM 833 O O . PRO A 1 102 ? -17.326 -14.192 7.172 1.00 79.56 102 PRO A O 1
ATOM 836 N N . ALA A 1 103 ? -19.325 -13.192 7.247 1.00 71.62 103 ALA A N 1
ATOM 837 C CA . ALA A 1 103 ? -20.028 -14.329 7.856 1.00 71.62 103 ALA A CA 1
ATOM 838 C C . ALA A 1 103 ? -20.111 -15.577 6.948 1.00 71.62 103 ALA A C 1
ATOM 840 O O . ALA A 1 103 ? -20.571 -16.633 7.377 1.00 71.62 103 ALA A O 1
ATOM 841 N N . HIS A 1 104 ? -19.716 -15.445 5.682 1.00 67.00 104 HIS A N 1
ATOM 842 C CA . HIS A 1 104 ? -19.599 -16.521 4.708 1.00 67.00 104 HIS A CA 1
ATOM 843 C C . HIS A 1 104 ? -18.309 -16.314 3.916 1.00 67.00 104 HIS A C 1
ATOM 845 O O . HIS A 1 104 ? -17.941 -15.172 3.637 1.00 67.00 104 HIS A O 1
ATOM 851 N N . GLU A 1 105 ? -17.648 -17.402 3.518 1.00 61.16 105 GLU A N 1
ATOM 852 C CA . GLU A 1 105 ? -16.559 -17.315 2.545 1.00 61.16 105 GLU A CA 1
ATOM 853 C C . GLU A 1 105 ? -17.073 -16.606 1.287 1.00 61.16 105 GLU A C 1
ATOM 855 O O . GLU A 1 105 ? -18.122 -16.965 0.736 1.00 61.16 105 GLU A O 1
ATOM 860 N N . VAL A 1 106 ? -16.356 -15.572 0.846 1.00 59.53 106 VAL A N 1
ATOM 861 C CA . VAL A 1 106 ? -16.686 -14.849 -0.381 1.00 59.53 106 VAL A CA 1
ATOM 862 C C . VAL A 1 106 ? -16.539 -15.833 -1.540 1.00 59.53 106 VAL A C 1
ATOM 864 O O . VAL A 1 106 ? -15.441 -16.221 -1.932 1.00 59.53 106 VAL A O 1
ATOM 867 N N . ARG A 1 107 ? -17.673 -16.307 -2.058 1.00 45.66 107 ARG A N 1
ATOM 868 C CA . ARG A 1 107 ? -17.716 -17.329 -3.103 1.00 45.66 107 ARG A CA 1
ATOM 869 C C . ARG A 1 107 ? -17.158 -16.750 -4.404 1.00 45.66 107 ARG A C 1
ATOM 871 O O . ARG A 1 107 ? -17.869 -16.019 -5.088 1.00 45.66 107 ARG A O 1
ATOM 878 N N . GLY A 1 108 ? -15.938 -17.145 -4.775 1.00 45.78 108 GLY A N 1
ATOM 879 C CA . GLY A 1 108 ? -15.450 -17.029 -6.153 1.00 45.78 108 GLY A CA 1
ATOM 880 C C . GLY A 1 108 ? -14.135 -16.295 -6.399 1.00 45.78 108 GLY A C 1
ATOM 881 O O . GLY A 1 108 ? -13.890 -15.992 -7.563 1.00 45.78 108 GLY A O 1
ATOM 882 N N . ASP A 1 109 ? -13.290 -16.043 -5.398 1.00 46.75 109 ASP A N 1
ATOM 883 C CA . ASP A 1 109 ? -11.941 -15.529 -5.672 1.00 46.75 109 ASP A CA 1
ATOM 884 C C . ASP A 1 109 ? -10.922 -16.687 -5.745 1.00 46.75 109 ASP A C 1
ATOM 886 O O . ASP A 1 109 ? -10.721 -17.384 -4.747 1.00 46.75 109 ASP A O 1
ATOM 890 N N . PRO A 1 110 ? -10.281 -16.965 -6.898 1.00 42.41 110 PRO A N 1
ATOM 891 C CA . PRO A 1 110 ? -9.257 -18.007 -7.005 1.00 42.41 110 PRO A CA 1
ATOM 892 C C . PRO A 1 110 ? -7.938 -17.667 -6.279 1.00 42.41 110 PRO A C 1
ATOM 894 O O . PRO A 1 110 ? -7.004 -18.471 -6.327 1.00 42.41 110 PRO A O 1
ATOM 897 N N . ALA A 1 111 ? -7.869 -16.542 -5.555 1.00 47.41 111 ALA A N 1
ATOM 898 C CA . ALA A 1 111 ? -6.723 -16.115 -4.743 1.00 47.41 111 ALA A CA 1
ATOM 899 C C . ALA A 1 111 ? -6.384 -17.053 -3.560 1.00 47.41 111 ALA A C 1
ATOM 901 O O . ALA A 1 111 ? -5.360 -16.896 -2.912 1.00 47.41 111 ALA A O 1
ATOM 902 N N . GLY A 1 112 ? -7.188 -18.093 -3.304 1.00 40.41 112 GLY A N 1
ATOM 903 C CA . GLY A 1 112 ? -6.804 -19.196 -2.412 1.00 40.41 112 GLY A CA 1
ATOM 904 C C . GLY A 1 112 ? -5.718 -20.124 -2.979 1.00 40.41 112 GLY A C 1
ATOM 905 O O . GLY A 1 112 ? -5.257 -21.028 -2.281 1.00 40.41 112 GLY A O 1
ATOM 906 N N . THR A 1 113 ? -5.299 -19.938 -4.235 1.00 43.75 113 THR A N 1
ATOM 907 C CA . THR A 1 113 ? -4.172 -20.690 -4.791 1.00 43.75 113 THR A CA 1
ATOM 908 C C . THR A 1 113 ? -2.887 -19.951 -4.457 1.00 43.75 113 THR A C 1
ATOM 910 O O . THR A 1 113 ? -2.399 -19.155 -5.252 1.00 43.75 113 THR A O 1
ATOM 913 N N . LEU A 1 114 ? -2.321 -20.255 -3.288 1.00 42.66 114 LEU A N 1
ATOM 914 C CA . LEU A 1 114 ? -0.885 -20.126 -3.061 1.00 42.66 114 LEU A CA 1
ATOM 915 C C . LEU A 1 114 ? -0.183 -20.813 -4.240 1.00 42.66 114 LEU A C 1
ATOM 917 O O . LEU A 1 114 ? -0.109 -22.043 -4.305 1.00 42.66 114 LEU A O 1
ATOM 921 N N . HIS A 1 115 ? 0.235 -20.027 -5.232 1.00 43.03 115 HIS A N 1
ATOM 922 C CA . HIS A 1 115 ? 0.959 -20.544 -6.379 1.00 43.03 115 HIS A CA 1
ATOM 923 C C . HIS A 1 115 ? 2.268 -21.145 -5.849 1.00 43.03 115 HIS A C 1
ATOM 925 O O . HIS A 1 115 ? 2.998 -20.459 -5.132 1.00 43.03 115 HIS A O 1
ATOM 931 N N . PRO A 1 116 ? 2.578 -22.424 -6.137 1.00 39.44 116 PRO A N 1
ATOM 932 C CA . PRO A 1 116 ? 3.843 -23.003 -5.719 1.00 39.44 116 PRO A CA 1
ATOM 933 C C . PRO A 1 116 ? 4.964 -22.221 -6.407 1.00 39.44 116 PRO A C 1
ATOM 935 O O . PRO A 1 116 ? 5.030 -22.181 -7.638 1.00 39.44 116 PRO A O 1
ATOM 938 N N . GLY A 1 117 ? 5.778 -21.556 -5.582 1.00 38.31 117 GLY A N 1
ATOM 939 C CA . GLY A 1 117 ? 6.770 -20.572 -5.996 1.00 38.31 117 GLY A CA 1
ATOM 940 C C . GLY A 1 117 ? 7.651 -21.063 -7.136 1.00 38.31 117 GLY A C 1
ATOM 941 O O . GLY A 1 117 ? 8.203 -22.168 -7.104 1.00 38.31 117 GLY A O 1
ATOM 942 N N . SER A 1 118 ? 7.786 -20.219 -8.152 1.00 40.53 118 SER A N 1
ATOM 943 C CA . SER A 1 118 ? 8.778 -20.408 -9.201 1.00 40.53 118 SER A CA 1
ATOM 944 C C . SER A 1 118 ? 10.009 -19.639 -8.758 1.00 40.53 118 SER A C 1
ATOM 946 O O . SER A 1 118 ? 9.990 -18.417 -8.729 1.00 40.53 118 SER A O 1
ATOM 948 N N . SER A 1 119 ? 11.066 -20.352 -8.363 1.00 42.66 119 SER A N 1
ATOM 949 C CA . SER A 1 119 ? 12.294 -19.777 -7.806 1.00 42.66 119 SER A CA 1
ATOM 950 C C . SER A 1 119 ? 12.973 -18.793 -8.773 1.00 42.66 119 SER A C 1
ATOM 952 O O . SER A 1 119 ? 13.870 -19.161 -9.528 1.00 42.66 119 SER A O 1
ATOM 954 N N . GLY A 1 120 ? 12.548 -17.534 -8.739 1.00 44.06 120 GLY A N 1
ATOM 955 C CA . GLY A 1 120 ? 13.174 -16.398 -9.399 1.00 44.06 120 GLY A CA 1
ATOM 956 C C . GLY A 1 120 ? 13.797 -15.499 -8.345 1.00 44.06 120 GLY A C 1
ATOM 957 O O . GLY A 1 120 ? 13.231 -14.478 -7.987 1.00 44.06 120 GLY A O 1
ATOM 958 N N . HIS A 1 121 ? 14.951 -15.895 -7.809 1.00 47.06 121 HIS A N 1
ATOM 959 C CA . HIS A 1 121 ? 15.686 -15.053 -6.870 1.00 47.06 121 HIS A CA 1
ATOM 960 C C . HIS A 1 121 ? 16.177 -13.802 -7.616 1.00 47.06 121 HIS A C 1
ATOM 962 O O . HIS A 1 121 ? 16.957 -13.920 -8.567 1.00 47.06 121 HIS A O 1
ATOM 968 N N . ALA A 1 122 ? 15.709 -12.615 -7.224 1.00 48.59 122 ALA A N 1
ATOM 969 C CA . ALA A 1 122 ? 16.246 -11.364 -7.743 1.00 48.59 122 ALA A CA 1
ATOM 970 C C . ALA A 1 122 ? 17.726 -11.249 -7.319 1.00 48.59 122 ALA A C 1
ATOM 972 O O . ALA A 1 122 ? 18.042 -11.440 -6.143 1.00 48.59 122 ALA A O 1
ATOM 973 N N . PRO A 1 123 ? 18.670 -11.000 -8.243 1.00 46.53 123 PRO A N 1
ATOM 974 C CA . PRO A 1 123 ? 20.070 -10.872 -7.874 1.00 46.53 123 PRO A CA 1
ATOM 975 C C . PRO A 1 123 ? 20.289 -9.592 -7.055 1.00 46.53 123 PRO A C 1
ATOM 977 O O . PRO A 1 123 ? 19.974 -8.490 -7.500 1.00 46.53 123 PRO A O 1
ATOM 980 N N . HIS A 1 124 ? 20.885 -9.742 -5.871 1.00 53.31 124 HIS A N 1
ATOM 981 C CA . HIS A 1 124 ? 21.424 -8.638 -5.080 1.00 53.31 124 HIS A CA 1
ATOM 982 C C . HIS A 1 124 ? 22.571 -7.972 -5.857 1.00 53.31 124 HIS A C 1
ATOM 984 O O . HIS A 1 124 ? 23.693 -8.478 -5.854 1.00 53.31 124 HIS A O 1
ATOM 990 N N . GLY A 1 125 ? 22.306 -6.875 -6.570 1.00 57.72 125 GLY A N 1
ATOM 991 C CA . GLY A 1 125 ? 23.379 -6.209 -7.314 1.00 57.72 125 GLY A CA 1
ATOM 992 C C . GLY A 1 125 ? 22.992 -5.104 -8.287 1.00 57.72 125 GLY A C 1
ATOM 993 O O . GLY A 1 125 ? 23.741 -4.874 -9.231 1.00 57.72 125 GLY A O 1
ATOM 994 N N . CYS A 1 126 ? 21.867 -4.422 -8.091 1.00 59.31 126 CYS A N 1
ATOM 995 C CA . CYS A 1 126 ? 21.636 -3.147 -8.762 1.00 59.31 126 CYS A CA 1
ATOM 996 C C . CYS A 1 126 ? 21.230 -2.118 -7.722 1.00 59.31 126 CYS A C 1
ATOM 998 O O . CYS A 1 126 ? 20.188 -2.263 -7.083 1.00 59.31 126 CYS A O 1
ATOM 1000 N N . ASP A 1 127 ? 22.085 -1.114 -7.551 1.00 50.69 127 ASP A N 1
ATOM 1001 C CA . ASP A 1 127 ? 21.810 0.052 -6.727 1.00 50.69 127 ASP A CA 1
ATOM 1002 C C . ASP A 1 127 ? 20.467 0.664 -7.152 1.00 50.69 127 ASP A C 1
ATOM 1004 O O . ASP A 1 127 ? 20.218 0.920 -8.333 1.00 50.69 127 ASP A O 1
ATOM 1008 N N . GLN A 1 128 ? 19.568 0.820 -6.182 1.00 45.06 128 GLN A N 1
ATOM 1009 C CA . GLN A 1 128 ? 18.308 1.523 -6.372 1.00 45.06 128 GLN A CA 1
ATOM 1010 C C . GLN A 1 128 ? 18.617 3.027 -6.416 1.00 45.06 128 GLN A C 1
ATOM 1012 O O . GLN A 1 128 ? 18.763 3.652 -5.367 1.00 45.06 128 GLN A O 1
ATOM 1017 N N . GLU A 1 129 ? 18.768 3.588 -7.618 1.00 36.09 129 GLU A N 1
ATOM 1018 C CA . GLU A 1 129 ? 18.664 5.042 -7.845 1.00 36.09 129 GLU A CA 1
ATOM 1019 C C . GLU A 1 129 ? 17.198 5.509 -7.911 1.00 36.09 129 GLU A C 1
ATOM 1021 O O . GLU A 1 129 ? 16.336 4.796 -8.494 1.00 36.09 129 GLU A O 1
#

Sequence (129 aa):
MKDRAGQQPPWTPRPVDTEDVKVPESLYALIEVLAENAHDNWARRRLSEGWRYGPCRSDSEKTHPLLIPYADLSHEEQEADRVLALETVKLILRYGYTLHEPAHEVRGDPAGTLHPGSSGHAPHGCDQE

Foldseek 3Di:
DDDCPDDDPDDDDDDDDLVPQDDDPVCLVVLLVQLQVVLVVVLVVLVVVVADDDLPDDPVNRYDPSNDHLLQDDPVSSVVSSVVSVSVVSVCVVVPHDDDDDPDDPPDDPVVPPDPDDNPDRDPDDDDD

Organism: NCBI:txid1803180

InterPro domains:
  IPR003032 Ryanodine receptor Ryr [PF02026] (11-100)
  IPR015925 Ryanodine/Inositol 1,4,5-trisphosphate receptor [PTHR46399] (7-101)

Radius of gyration: 19.54 Å; chains: 1; bounding box: 43×66×41 Å

Secondary structure (DSSP, 8-state):
-------PPPP---PPP-TTPPPPGGGHHHHHHHHHHHHHHHHHHHHHTT-EE-SS-BTTTTEETT-S-GGGS-HHHHHHHHHHHHHHHHHHHHTT------SS--TT-GGG--PPP---PPPS-----

pLDDT: mean 83.77, std 21.03, range [36.09, 98.69]